Protein AF-A0A2V9YX53-F1 (afdb_monomer_lite)

Secondary structure (DSSP, 8-state):
-HHHHHHHHTT--STT-EEEEETTTEEEEEEE-TTS-EEEEEEE-SSS-EE-S-PPSSEEEEEES--TT---SEEPTTEEEEEEE-

Sequence (86 aa):
RHREIVPRIQRLTGEAAQFRVLNDRGLLATWQLNGGERLHLLANLSDQPLAVTTVPGGVVLQATGIEPEGRFDRMAGWSAAWFLEG

Foldseek 3Di:
DVVPVVVVVVPPPDPDWDWDAAPVFWIWTWDQDPVRKIKIKIWGAAQAKGQDPDDDDADWPDKDQDPPVPDPRIGHHGIMIMGIGD

pLDDT: mean 79.28, std 16.04, range [37.06, 92.81]

Structure (mmCIF, N/CA/C/O backbone):
data_AF-A0A2V9YX53-F1
#
_entry.id   AF-A0A2V9YX53-F1
#
loop_
_atom_site.group_PDB
_atom_site.id
_atom_site.type_symbol
_atom_site.label_atom_id
_atom_site.label_alt_id
_atom_site.label_comp_id
_atom_site.label_asym_id
_atom_site.label_entity_id
_atom_site.label_seq_id
_atom_site.pdbx_PDB_ins_code
_atom_site.Cartn_x
_atom_site.Cartn_y
_atom_site.Cartn_z
_atom_site.occupancy
_atom_site.B_iso_or_equiv
_atom_site.auth_seq_id
_atom_site.auth_comp_id
_atom_site.auth_asym_id
_atom_site.auth_atom_id
_atom_site.pdbx_PDB_model_num
ATOM 1 N N . ARG A 1 1 ? 4.352 -20.809 -6.241 1.00 56.62 1 ARG A N 1
ATOM 2 C CA . ARG A 1 1 ? 4.083 -20.289 -4.874 1.00 56.62 1 ARG A CA 1
ATOM 3 C C . ARG A 1 1 ? 2.692 -19.642 -4.687 1.00 56.62 1 ARG A C 1
ATOM 5 O O . ARG A 1 1 ? 2.313 -19.400 -3.552 1.00 56.62 1 ARG A O 1
ATOM 12 N N . HIS A 1 2 ? 1.868 -19.478 -5.737 1.00 39.03 2 HIS A N 1
ATOM 13 C CA . HIS A 1 2 ? 0.469 -18.996 -5.650 1.00 39.03 2 HIS A CA 1
ATOM 14 C C . HIS A 1 2 ? -0.468 -19.838 -4.752 1.00 39.03 2 HIS A C 1
ATOM 16 O O . HIS A 1 2 ? -1.451 -19.331 -4.223 1.00 39.03 2 HIS A O 1
ATOM 22 N N . ARG A 1 3 ? -0.166 -21.127 -4.554 1.00 37.06 3 ARG A N 1
ATOM 23 C CA . ARG A 1 3 ? -1.049 -22.087 -3.869 1.00 37.06 3 ARG A CA 1
ATOM 24 C C . ARG A 1 3 ? -1.023 -21.996 -2.337 1.00 37.06 3 ARG A C 1
ATOM 26 O O . ARG A 1 3 ? -1.906 -22.541 -1.689 1.00 37.06 3 ARG A O 1
A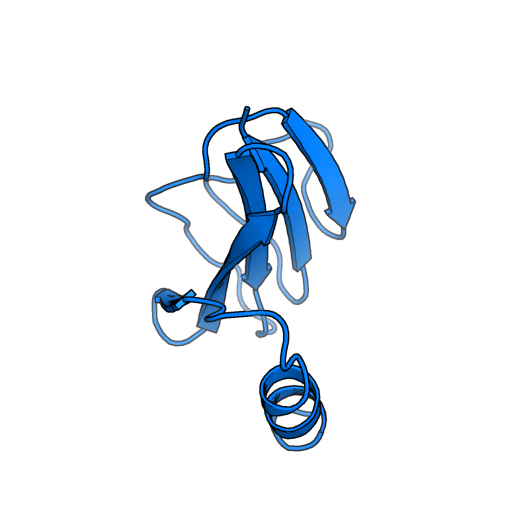TOM 33 N N . GLU A 1 4 ? -0.027 -21.322 -1.762 1.00 43.66 4 GLU A N 1
ATOM 34 C CA . GLU A 1 4 ? 0.216 -21.327 -0.308 1.00 43.66 4 GLU A CA 1
ATOM 35 C C . GLU A 1 4 ? -0.237 -20.049 0.403 1.00 43.66 4 GLU A C 1
ATOM 37 O O . GLU A 1 4 ? -0.579 -20.093 1.585 1.00 43.66 4 GLU A O 1
ATOM 42 N N . ILE A 1 5 ? -0.255 -18.920 -0.309 1.00 49.69 5 ILE A N 1
ATOM 43 C CA . ILE A 1 5 ? -0.501 -17.596 0.279 1.00 49.69 5 ILE A CA 1
ATOM 44 C C . ILE A 1 5 ? -2.000 -17.268 0.272 1.00 49.69 5 ILE A C 1
ATOM 46 O O . ILE A 1 5 ? -2.550 -16.870 1.297 1.00 49.69 5 ILE A O 1
ATOM 50 N N . VAL A 1 6 ? -2.687 -17.524 -0.847 1.00 50.75 6 VAL A N 1
ATOM 51 C CA . VAL A 1 6 ? -4.122 -17.223 -1.028 1.00 50.75 6 VAL A CA 1
ATOM 52 C C . VAL A 1 6 ? -5.016 -17.850 0.059 1.00 50.75 6 VAL A C 1
ATOM 54 O O . VAL A 1 6 ? -5.849 -17.130 0.612 1.00 50.75 6 VAL A O 1
ATOM 57 N N . PRO A 1 7 ? -4.829 -19.123 0.473 1.00 52.16 7 PRO A N 1
ATOM 58 C CA . PRO A 1 7 ? -5.668 -19.717 1.518 1.00 52.16 7 PRO A CA 1
ATOM 59 C C . PRO A 1 7 ? -5.448 -19.103 2.908 1.00 52.16 7 PRO A C 1
ATOM 61 O O . PRO A 1 7 ? -6.324 -19.183 3.766 1.00 52.16 7 PRO A O 1
ATOM 64 N N . ARG A 1 8 ? -4.273 -18.509 3.165 1.00 49.25 8 ARG A N 1
ATOM 65 C CA . ARG A 1 8 ? -3.945 -17.897 4.464 1.00 49.25 8 ARG A CA 1
ATOM 66 C C . ARG A 1 8 ? -4.539 -16.495 4.594 1.00 49.25 8 ARG A C 1
ATOM 68 O O . ARG A 1 8 ? -4.924 -16.117 5.692 1.00 49.25 8 ARG A O 1
ATOM 75 N N . ILE A 1 9 ? -4.696 -15.783 3.476 1.00 52.22 9 ILE A N 1
ATOM 76 C CA . ILE A 1 9 ? -5.384 -14.484 3.419 1.00 52.22 9 ILE A CA 1
ATOM 77 C C . ILE A 1 9 ? -6.890 -14.651 3.664 1.00 52.22 9 ILE A C 1
ATOM 79 O O . ILE A 1 9 ? -7.473 -13.876 4.413 1.00 52.22 9 ILE A O 1
ATOM 83 N N . GLN A 1 10 ? -7.511 -15.710 3.133 1.00 48.75 10 GLN A N 1
ATOM 84 C CA . GLN A 1 10 ? -8.929 -16.019 3.387 1.00 48.75 10 GLN A CA 1
ATOM 85 C C . GLN A 1 10 ? -9.249 -16.308 4.866 1.00 48.75 10 GLN A C 1
ATOM 87 O O . GLN A 1 10 ? -10.410 -16.259 5.259 1.00 48.75 10 GLN A O 1
ATOM 9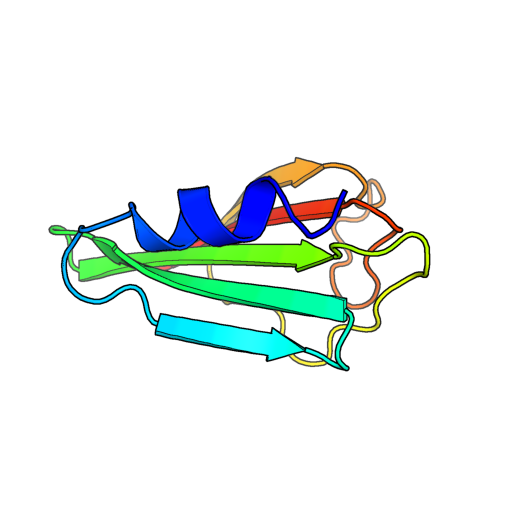2 N N . ARG A 1 11 ? -8.235 -16.608 5.690 1.00 46.12 11 ARG A N 1
ATOM 93 C CA . ARG A 1 11 ? -8.385 -16.855 7.133 1.00 46.12 11 ARG A CA 1
ATOM 94 C C . ARG A 1 11 ? -8.266 -15.600 7.998 1.00 46.12 11 ARG A C 1
ATOM 96 O O . ARG A 1 11 ? -8.399 -15.709 9.213 1.00 46.12 11 ARG A O 1
ATOM 103 N N . LEU A 1 12 ? -8.044 -14.423 7.412 1.00 52.34 12 LEU A N 1
ATOM 104 C CA . LEU A 1 12 ? -8.128 -13.151 8.130 1.00 52.34 12 LEU A CA 1
ATOM 105 C C . LEU A 1 12 ? -9.604 -12.768 8.310 1.00 52.34 12 LEU A C 1
ATOM 107 O O . LEU A 1 12 ? -10.117 -11.862 7.663 1.00 52.34 12 LEU A O 1
ATOM 111 N N . THR A 1 13 ? -10.303 -13.493 9.181 1.00 47.97 13 THR A N 1
ATOM 112 C CA . THR A 1 13 ? -11.652 -13.160 9.652 1.00 47.97 13 THR A CA 1
ATOM 113 C C . THR A 1 13 ? -11.564 -12.092 10.747 1.00 47.97 13 THR A C 1
ATOM 115 O O . THR A 1 13 ? -11.814 -12.364 11.917 1.00 47.97 13 THR A O 1
ATOM 118 N N . GLY A 1 14 ? -11.136 -10.889 10.370 1.00 47.59 14 GLY A N 1
ATOM 119 C CA . GLY A 1 14 ? -11.545 -9.645 11.024 1.00 47.59 14 GLY A CA 1
ATOM 120 C C . GLY A 1 14 ? -12.595 -8.998 10.123 1.00 47.59 14 GLY A C 1
ATOM 121 O O . GLY A 1 14 ? -12.506 -9.164 8.907 1.00 47.59 14 GLY A O 1
ATOM 122 N N . GLU A 1 15 ? -13.619 -8.366 10.695 1.00 54.66 15 GLU A N 1
ATOM 123 C CA . GLU A 1 15 ? -14.811 -7.885 9.983 1.00 54.66 15 GLU A CA 1
ATOM 124 C C . GLU A 1 15 ? -14.489 -7.250 8.611 1.00 54.66 15 GLU A C 1
ATOM 126 O O . GLU A 1 15 ? -13.894 -6.183 8.504 1.00 54.66 15 GLU A O 1
ATOM 131 N N . ALA A 1 16 ? -14.857 -7.986 7.555 1.00 58.81 16 ALA A N 1
ATOM 132 C CA . ALA A 1 16 ? -14.862 -7.612 6.140 1.00 58.81 16 ALA A CA 1
ATOM 133 C C . ALA A 1 16 ? -13.608 -6.890 5.599 1.00 58.81 16 ALA A C 1
ATOM 135 O O . ALA A 1 16 ? -13.673 -5.745 5.150 1.00 58.81 16 ALA A O 1
ATOM 136 N N . ALA A 1 17 ? -12.482 -7.604 5.515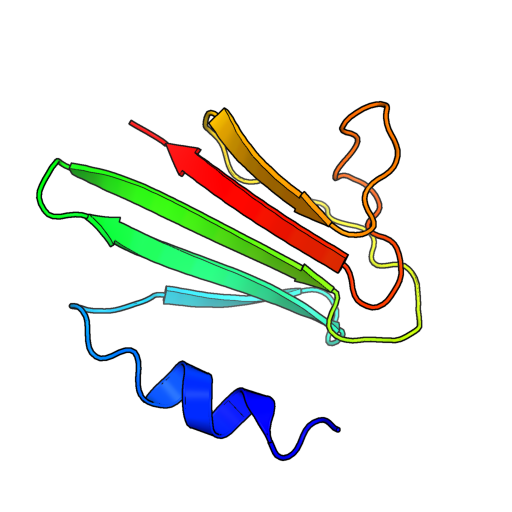 1.00 68.00 17 ALA A N 1
ATOM 137 C CA . ALA A 1 17 ? -11.387 -7.194 4.637 1.00 68.00 17 ALA A CA 1
ATOM 138 C C . ALA A 1 17 ? -11.881 -7.083 3.179 1.00 68.00 17 ALA A C 1
ATOM 140 O O . ALA A 1 17 ? -12.289 -8.081 2.578 1.00 68.00 17 ALA A O 1
ATOM 141 N N . GLN A 1 18 ? -11.837 -5.886 2.593 1.00 84.38 18 GLN A N 1
ATOM 142 C CA . GLN A 1 18 ? -12.084 -5.703 1.162 1.00 84.38 18 GLN A CA 1
ATOM 143 C C . GLN A 1 18 ? -10.777 -5.911 0.413 1.00 84.38 18 GLN A C 1
ATOM 145 O O . GLN A 1 18 ? -9.744 -5.383 0.817 1.00 84.38 18 GLN A O 1
ATOM 150 N N . PHE A 1 19 ? -10.808 -6.647 -0.694 1.00 85.62 19 PHE A N 1
ATOM 151 C CA . PHE A 1 19 ? -9.630 -6.791 -1.537 1.00 85.62 19 PHE A CA 1
ATOM 152 C C . PHE A 1 19 ? -9.957 -6.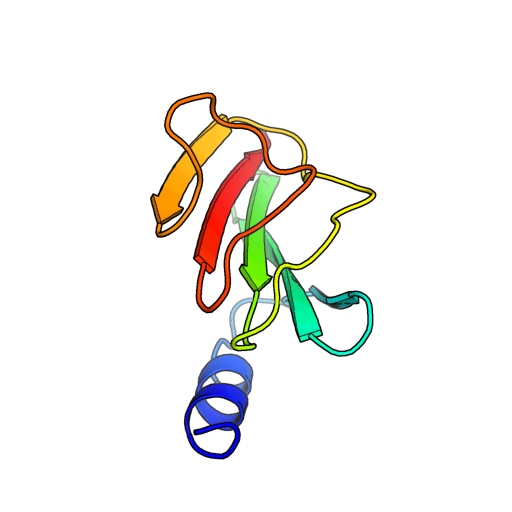602 -3.013 1.00 85.62 19 PHE A C 1
ATOM 154 O O . PHE A 1 19 ? -11.050 -6.919 -3.483 1.00 85.62 19 PHE A O 1
ATOM 161 N N . ARG A 1 20 ? -8.971 -6.100 -3.755 1.00 88.56 20 ARG A N 1
ATOM 162 C CA . ARG A 1 20 ? -9.002 -5.962 -5.208 1.00 88.56 20 ARG A CA 1
ATOM 163 C C . ARG A 1 20 ? -7.666 -6.399 -5.791 1.00 88.56 20 ARG A C 1
ATOM 165 O O . ARG A 1 20 ? -6.607 -6.036 -5.283 1.00 88.56 20 ARG A O 1
ATOM 172 N N . VAL A 1 21 ? -7.728 -7.143 -6.889 1.00 88.62 21 VAL A N 1
ATOM 173 C CA . VAL A 1 21 ? -6.551 -7.496 -7.689 1.00 88.62 21 VAL A CA 1
ATOM 174 C C . VAL A 1 21 ? -6.215 -6.337 -8.630 1.00 88.62 21 VAL A C 1
ATOM 176 O O . VAL A 1 21 ? -7.104 -5.771 -9.264 1.00 88.62 21 VAL A O 1
ATOM 179 N N . LEU A 1 22 ? -4.938 -5.967 -8.712 1.00 86.88 22 LEU A N 1
ATOM 180 C CA . LEU A 1 22 ? -4.427 -4.908 -9.585 1.00 86.88 22 LEU A CA 1
ATOM 181 C C . LEU A 1 22 ? -3.652 -5.539 -10.746 1.00 86.88 22 LEU A C 1
ATOM 183 O O . LEU A 1 22 ? -2.637 -6.195 -10.513 1.00 86.88 22 LEU A O 1
ATOM 187 N N . ASN A 1 23 ? -4.101 -5.331 -11.988 1.00 83.31 23 ASN A N 1
ATOM 188 C CA . ASN A 1 23 ? -3.414 -5.799 -13.204 1.00 83.31 23 ASN A CA 1
ATOM 189 C C . ASN A 1 23 ? -2.979 -7.286 -13.140 1.00 83.31 23 ASN A C 1
ATOM 191 O O . ASN A 1 23 ? -1.861 -7.622 -13.531 1.00 83.31 23 ASN A O 1
ATOM 195 N N . ASP A 1 24 ? -3.827 -8.150 -12.567 1.00 82.00 24 ASP A N 1
ATOM 196 C CA . ASP A 1 24 ? -3.629 -9.602 -12.367 1.00 82.00 24 ASP A CA 1
ATOM 197 C C . ASP A 1 24 ? -2.405 -10.034 -11.535 1.00 82.00 24 ASP A C 1
ATOM 199 O O . ASP A 1 24 ? -2.103 -11.223 -11.438 1.00 82.00 24 ASP A O 1
ATOM 203 N N . ARG A 1 25 ? -1.678 -9.088 -10.929 1.00 86.81 25 ARG A N 1
ATOM 204 C CA . ARG A 1 25 ? -0.391 -9.347 -10.247 1.00 86.81 25 ARG A CA 1
ATOM 205 C C . ARG A 1 25 ? -0.282 -8.683 -8.883 1.00 86.81 25 ARG A C 1
ATOM 207 O O . ARG A 1 25 ? 0.463 -9.148 -8.022 1.00 86.81 25 ARG A O 1
ATOM 214 N N . GLY A 1 26 ? -1.007 -7.587 -8.700 1.00 88.75 26 GLY A N 1
ATOM 215 C CA . GLY A 1 26 ? -1.065 -6.850 -7.456 1.00 88.75 26 GLY A CA 1
ATOM 216 C C . GLY A 1 26 ? -2.269 -7.219 -6.608 1.00 88.75 26 GLY A C 1
ATOM 217 O O . GLY A 1 26 ? -3.306 -7.639 -7.116 1.00 88.75 26 GLY A O 1
ATOM 218 N N . LEU A 1 27 ? -2.143 -6.999 -5.310 1.00 90.12 27 LEU A N 1
ATOM 219 C CA . LEU A 1 27 ? -3.216 -7.094 -4.337 1.00 90.12 27 LEU A CA 1
ATOM 220 C C . LEU A 1 27 ? -3.289 -5.769 -3.587 1.00 90.12 27 LEU A C 1
ATOM 222 O O . LEU A 1 27 ? -2.291 -5.328 -3.024 1.00 90.12 27 LEU A O 1
ATOM 226 N N . LEU A 1 28 ? -4.471 -5.166 -3.562 1.00 91.56 28 LEU A N 1
ATOM 227 C CA . LEU A 1 28 ? -4.822 -4.150 -2.584 1.00 91.56 28 LEU A CA 1
ATOM 228 C C . LEU A 1 28 ? -5.831 -4.767 -1.622 1.00 91.56 28 LEU A C 1
ATOM 230 O O . LEU A 1 28 ? -6.920 -5.139 -2.055 1.00 91.56 28 LEU A O 1
ATOM 234 N N . ALA A 1 29 ? -5.474 -4.882 -0.351 1.00 90.25 29 ALA A N 1
ATOM 235 C CA . ALA A 1 29 ? -6.380 -5.286 0.715 1.00 90.25 29 ALA A CA 1
ATOM 236 C C . ALA A 1 29 ? -6.562 -4.131 1.701 1.00 90.25 29 ALA A C 1
ATOM 238 O O . ALA A 1 29 ? -5.610 -3.411 1.989 1.00 90.25 29 ALA A O 1
ATOM 239 N N . THR A 1 30 ? -7.779 -3.960 2.198 1.00 91.00 30 THR A N 1
ATOM 240 C CA . THR A 1 30 ? -8.155 -2.902 3.132 1.00 91.00 30 THR A CA 1
ATOM 241 C C . THR A 1 30 ? -8.925 -3.515 4.291 1.00 91.00 30 THR A C 1
ATOM 243 O O . THR A 1 30 ? -9.897 -4.241 4.071 1.00 91.00 30 THR A O 1
ATOM 246 N N . TRP A 1 31 ? -8.522 -3.181 5.512 1.00 88.25 31 TRP A N 1
ATOM 247 C CA . TRP A 1 31 ? -9.210 -3.544 6.747 1.00 88.25 31 TRP A CA 1
ATOM 248 C C . TRP A 1 31 ? -9.679 -2.283 7.463 1.00 88.25 31 TRP A C 1
ATOM 250 O O . TRP A 1 31 ? -8.935 -1.306 7.544 1.00 88.25 31 TRP A O 1
ATOM 260 N N . GLN A 1 32 ? -10.896 -2.329 8.000 1.00 86.81 32 GLN A N 1
ATOM 261 C CA . GLN A 1 32 ? -11.358 -1.341 8.968 1.00 86.81 32 GLN A CA 1
ATOM 262 C C . GLN A 1 32 ? -10.856 -1.742 10.353 1.00 86.81 32 GLN A C 1
ATOM 264 O O . GLN A 1 32 ? -11.018 -2.894 10.762 1.00 86.81 32 GLN A O 1
ATOM 269 N N . LEU A 1 33 ? -10.223 -0.811 11.060 1.00 83.69 33 LEU A N 1
ATOM 270 C CA . LEU A 1 33 ? -9.795 -1.005 12.440 1.00 83.69 33 LEU A CA 1
ATOM 271 C C . LEU A 1 33 ? -10.851 -0.432 13.392 1.00 83.69 33 LEU A C 1
ATOM 273 O O . LEU A 1 33 ? -11.551 0.527 13.071 1.00 83.69 33 LEU A O 1
ATOM 277 N N . ASN A 1 34 ? -10.932 -0.981 14.607 1.00 73.06 34 ASN A N 1
ATOM 278 C CA . ASN A 1 34 ? -11.934 -0.594 15.613 1.00 73.06 34 ASN A CA 1
ATOM 279 C C . ASN A 1 34 ? -11.845 0.886 16.064 1.00 73.06 34 ASN A C 1
ATOM 281 O O . ASN A 1 34 ? -12.716 1.347 16.795 1.00 73.06 34 ASN A O 1
ATOM 285 N N . GLY A 1 35 ? -10.810 1.623 15.641 1.00 75.06 35 GLY A N 1
ATOM 286 C CA . GLY A 1 35 ? -10.618 3.056 15.890 1.00 75.06 35 GLY A CA 1
ATOM 287 C C . GLY A 1 35 ? -11.116 3.988 14.777 1.00 75.06 35 GLY A C 1
ATOM 288 O O . GLY A 1 35 ? -10.922 5.192 14.888 1.00 75.06 35 GLY A O 1
ATOM 289 N N . GLY A 1 36 ? -11.730 3.462 13.710 1.00 82.44 36 GLY A N 1
ATOM 290 C CA . GLY A 1 36 ? -12.129 4.240 12.523 1.00 82.44 36 GLY A CA 1
ATOM 291 C C . GLY A 1 36 ? -11.017 4.403 11.481 1.00 82.44 36 GLY A C 1
ATOM 292 O O . GLY A 1 36 ? -11.284 4.816 10.355 1.00 82.44 36 GLY A O 1
ATOM 293 N N . GLU A 1 37 ? -9.794 4.018 11.839 1.00 88.12 37 GLU A N 1
ATOM 294 C CA . GLU A 1 37 ? -8.649 3.957 10.939 1.00 88.12 37 GLU A CA 1
ATOM 295 C C . GLU A 1 37 ? -8.806 2.833 9.904 1.00 88.12 37 GLU A C 1
ATOM 297 O O . GLU A 1 37 ? -9.412 1.784 10.158 1.00 88.12 37 GLU A O 1
ATOM 302 N N . ARG A 1 38 ? -8.183 3.024 8.743 1.00 90.75 38 ARG A N 1
ATOM 303 C CA . ARG A 1 38 ? -8.094 2.043 7.663 1.00 90.75 38 ARG A CA 1
ATOM 304 C C . ARG A 1 38 ? -6.661 1.568 7.501 1.00 90.75 38 ARG A C 1
ATOM 306 O O . ARG A 1 38 ? -5.741 2.356 7.295 1.00 90.75 38 ARG A O 1
ATOM 313 N N . LEU A 1 39 ? -6.479 0.254 7.552 1.00 89.62 39 LEU A N 1
ATOM 314 C CA . LEU A 1 39 ? -5.211 -0.388 7.232 1.00 89.62 39 LEU A CA 1
ATOM 315 C C . LEU A 1 39 ? -5.254 -0.862 5.782 1.00 89.62 39 LEU A C 1
ATOM 317 O O . LEU A 1 39 ? -6.153 -1.617 5.411 1.00 89.62 39 LEU A O 1
ATOM 321 N N . HIS A 1 40 ? -4.265 -0.481 4.980 1.00 92.31 40 HIS A N 1
ATOM 322 C CA . HIS A 1 40 ? -4.124 -0.947 3.605 1.00 92.31 40 HIS A CA 1
ATOM 323 C C . HIS A 1 40 ? -2.853 -1.772 3.428 1.00 92.31 40 HIS A C 1
ATOM 325 O O . HIS A 1 40 ? -1.782 -1.394 3.894 1.00 92.31 40 HIS A O 1
ATOM 331 N N . LEU A 1 41 ? -2.962 -2.868 2.684 1.00 91.31 41 LEU A N 1
ATOM 332 C CA . LEU A 1 41 ? -1.842 -3.626 2.143 1.00 91.31 41 LEU A CA 1
ATOM 333 C C . LEU A 1 41 ? -1.863 -3.496 0.628 1.00 91.31 41 LEU A C 1
ATOM 335 O O . LEU A 1 41 ? -2.798 -3.964 -0.018 1.00 91.31 41 LEU A O 1
ATOM 339 N N . LEU A 1 42 ? -0.802 -2.934 0.070 1.00 92.25 42 LEU A N 1
ATOM 340 C CA . LEU A 1 42 ? -0.523 -2.953 -1.355 1.00 92.25 42 LEU A CA 1
ATOM 341 C C . LEU A 1 42 ? 0.651 -3.904 -1.600 1.00 92.25 42 LEU A C 1
ATOM 343 O O . LEU A 1 42 ? 1.737 -3.687 -1.071 1.00 92.25 42 LEU A O 1
ATOM 347 N N . ALA A 1 43 ? 0.450 -4.960 -2.380 1.00 92.31 43 ALA A N 1
ATOM 348 C CA . ALA A 1 43 ? 1.474 -5.969 -2.631 1.00 92.31 43 ALA A CA 1
ATOM 349 C C . ALA A 1 43 ? 1.576 -6.318 -4.113 1.00 92.31 43 ALA A C 1
ATOM 351 O O . ALA A 1 43 ? 0.559 -6.492 -4.780 1.00 92.31 43 ALA A O 1
ATOM 352 N N . ASN A 1 44 ? 2.797 -6.490 -4.611 1.00 92.81 44 ASN A N 1
ATOM 353 C CA . ASN A 1 44 ? 3.069 -7.151 -5.878 1.00 92.81 44 ASN A CA 1
ATOM 354 C C . ASN A 1 44 ? 3.443 -8.608 -5.602 1.00 92.81 44 ASN A C 1
ATOM 356 O O . ASN A 1 44 ? 4.483 -8.893 -5.009 1.00 92.81 44 ASN A O 1
ATOM 360 N N . LEU A 1 45 ? 2.597 -9.534 -6.045 1.00 89.69 45 LEU A N 1
ATOM 361 C CA . LEU A 1 45 ? 2.743 -10.968 -5.793 1.00 89.69 45 LEU A CA 1
ATOM 362 C C . LEU A 1 45 ? 3.300 -11.713 -7.018 1.00 89.69 45 LEU A C 1
ATOM 364 O O . LEU A 1 45 ? 3.030 -12.900 -7.210 1.00 89.69 45 LEU A O 1
ATOM 368 N N . SER A 1 46 ? 4.054 -11.009 -7.864 1.00 90.81 46 SER A N 1
ATOM 369 C CA . SER A 1 46 ? 4.684 -11.548 -9.069 1.00 90.81 46 SER A CA 1
ATOM 370 C C . SER A 1 46 ? 6.162 -11.167 -9.159 1.00 90.81 46 SER A C 1
ATOM 372 O O . SER A 1 46 ? 6.612 -10.247 -8.483 1.00 90.81 46 SER A O 1
ATOM 374 N N . ASP A 1 47 ? 6.908 -11.843 -10.035 1.00 90.81 47 ASP A N 1
ATOM 375 C CA . ASP A 1 47 ? 8.307 -11.510 -10.349 1.00 90.81 47 ASP A CA 1
ATOM 376 C C . ASP A 1 47 ? 8.452 -10.254 -11.228 1.00 90.81 47 ASP A C 1
ATOM 378 O O . ASP A 1 47 ? 9.547 -9.722 -11.394 1.00 90.81 47 ASP A O 1
ATOM 382 N N . GLN A 1 48 ? 7.356 -9.782 -11.826 1.00 91.38 48 GLN A N 1
ATOM 383 C CA . GLN A 1 48 ? 7.361 -8.641 -12.738 1.00 91.38 48 GLN A CA 1
ATOM 384 C C . GLN A 1 48 ? 7.066 -7.351 -11.976 1.00 91.38 48 GLN A C 1
ATOM 386 O O . GLN A 1 48 ? 6.221 -7.375 -11.083 1.00 91.38 48 GLN A O 1
ATOM 391 N N . PRO A 1 49 ? 7.668 -6.206 -12.342 1.00 90.31 49 PRO A N 1
ATOM 392 C CA . PRO A 1 49 ? 7.278 -4.924 -11.773 1.00 90.31 49 PRO A CA 1
ATOM 393 C C . PRO A 1 49 ? 5.784 -4.647 -11.981 1.00 90.31 49 PRO A C 1
ATOM 395 O O . PRO A 1 49 ? 5.231 -4.923 -13.050 1.00 90.31 49 PRO A O 1
ATOM 398 N N . LEU A 1 50 ? 5.146 -4.073 -10.968 1.00 90.19 50 LEU A N 1
ATOM 399 C CA . LEU A 1 50 ? 3.743 -3.683 -10.994 1.00 90.19 50 LEU A CA 1
ATOM 400 C C . LEU A 1 50 ? 3.649 -2.160 -11.045 1.00 90.19 50 LEU A C 1
ATOM 402 O O . LEU A 1 50 ? 4.132 -1.481 -10.144 1.00 90.19 50 LEU A O 1
ATOM 406 N N . ALA A 1 51 ? 3.003 -1.632 -12.083 1.00 90.50 51 ALA A N 1
ATOM 407 C CA . ALA A 1 51 ? 2.579 -0.238 -12.104 1.00 90.50 51 ALA A CA 1
ATOM 408 C C . ALA A 1 51 ? 1.315 -0.081 -11.249 1.00 90.50 51 ALA A C 1
ATOM 410 O O . ALA A 1 51 ? 0.337 -0.813 -11.440 1.00 90.50 51 ALA A O 1
ATOM 411 N N . VAL A 1 52 ? 1.337 0.870 -10.321 1.00 88.12 52 VAL A N 1
ATOM 412 C CA . VAL A 1 52 ? 0.239 1.156 -9.398 1.00 88.12 52 VAL A CA 1
ATOM 413 C C . VAL A 1 52 ? -0.334 2.519 -9.751 1.00 88.12 52 VAL A C 1
ATOM 415 O O . VAL A 1 52 ? 0.332 3.543 -9.662 1.00 88.12 52 VAL A O 1
ATOM 418 N N . THR A 1 53 ? -1.603 2.535 -10.141 1.00 84.38 53 THR A N 1
ATOM 419 C CA . THR A 1 53 ? -2.305 3.768 -10.527 1.00 84.38 53 THR A CA 1
ATOM 420 C C . THR A 1 53 ? -2.927 4.496 -9.340 1.00 84.38 53 THR A C 1
ATOM 422 O O . THR A 1 53 ? -3.301 5.658 -9.451 1.00 84.38 53 THR A O 1
ATOM 425 N N . 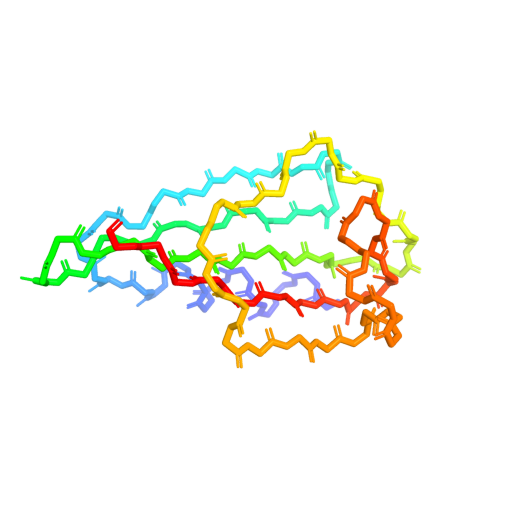THR A 1 54 ? -3.100 3.807 -8.212 1.00 84.12 54 THR A N 1
ATOM 426 C CA . THR A 1 54 ? -3.721 4.363 -7.009 1.00 84.12 54 THR A CA 1
ATOM 427 C C . THR A 1 54 ? -2.992 3.832 -5.790 1.00 84.12 54 THR A C 1
ATOM 429 O O . THR A 1 54 ? -3.121 2.657 -5.446 1.00 84.12 54 THR A O 1
ATOM 432 N N . VAL A 1 55 ? -2.214 4.707 -5.164 1.00 87.50 55 VAL A N 1
ATOM 433 C CA . VAL A 1 55 ? -1.552 4.440 -3.888 1.00 87.50 55 VAL A CA 1
ATOM 434 C C . VAL A 1 55 ? -2.558 4.739 -2.773 1.00 87.50 55 VAL A C 1
ATOM 436 O O . VAL A 1 55 ? -3.236 5.767 -2.859 1.00 87.50 55 VAL A O 1
ATOM 439 N N . PRO A 1 56 ? -2.712 3.864 -1.765 1.00 87.69 56 PRO A N 1
ATOM 440 C CA . PRO A 1 56 ? -3.554 4.164 -0.613 1.00 87.69 56 PRO A CA 1
ATOM 441 C C . PRO A 1 56 ? -3.117 5.454 0.086 1.00 87.69 56 PRO A C 1
ATOM 443 O O . PRO A 1 56 ? -1.929 5.778 0.119 1.00 87.69 56 PRO A O 1
ATOM 446 N N . GLY A 1 57 ? -4.084 6.187 0.636 1.00 86.56 57 GLY A N 1
ATOM 447 C CA . GLY A 1 57 ? -3.793 7.332 1.492 1.00 86.56 57 GLY A CA 1
ATOM 448 C C . GLY A 1 57 ? -3.178 6.905 2.828 1.00 86.56 57 GLY A C 1
ATOM 449 O O . GLY A 1 57 ? -3.137 5.721 3.164 1.00 86.56 57 GLY A O 1
ATOM 450 N N . GLY A 1 58 ? -2.726 7.892 3.601 1.00 88.69 58 GLY A N 1
ATOM 451 C CA . GLY A 1 58 ? -2.208 7.679 4.950 1.00 88.69 58 GLY A CA 1
ATOM 452 C C . GLY A 1 58 ? -0.686 7.557 5.039 1.00 88.69 58 GLY A C 1
ATOM 453 O O . GLY A 1 58 ? 0.053 7.895 4.112 1.00 88.69 58 GLY A O 1
ATOM 454 N N . VAL A 1 59 ? -0.218 7.113 6.204 1.00 89.94 59 VAL A N 1
ATOM 455 C CA . VAL A 1 59 ? 1.206 6.953 6.515 1.00 89.94 59 VAL A CA 1
ATOM 456 C C . VAL A 1 59 ? 1.678 5.547 6.175 1.00 89.94 59 VAL A C 1
ATOM 458 O O . VAL A 1 59 ? 1.007 4.562 6.476 1.00 89.94 59 VAL A O 1
ATOM 461 N N . VAL A 1 60 ? 2.861 5.439 5.571 1.00 90.25 60 VAL A N 1
ATOM 462 C CA . VAL A 1 60 ? 3.501 4.142 5.329 1.00 90.25 60 VAL A CA 1
ATOM 463 C C . VAL A 1 60 ? 4.048 3.624 6.654 1.00 90.25 60 VAL A C 1
ATOM 465 O O . VAL A 1 60 ? 4.955 4.224 7.226 1.00 90.25 60 VAL A O 1
ATOM 468 N N . LEU A 1 61 ? 3.520 2.499 7.129 1.00 86.56 61 LEU A N 1
ATOM 469 C CA . LEU A 1 61 ? 4.024 1.832 8.330 1.00 86.56 61 LEU A CA 1
ATOM 470 C C . LEU A 1 61 ? 5.263 0.990 8.025 1.00 86.56 61 LEU A C 1
ATOM 472 O O . LEU A 1 61 ? 6.212 0.965 8.801 1.00 86.56 61 LEU A O 1
ATOM 476 N N . GLN A 1 62 ? 5.239 0.277 6.896 1.00 85.38 62 GLN A N 1
ATOM 477 C CA . GLN A 1 62 ? 6.307 -0.627 6.484 1.00 8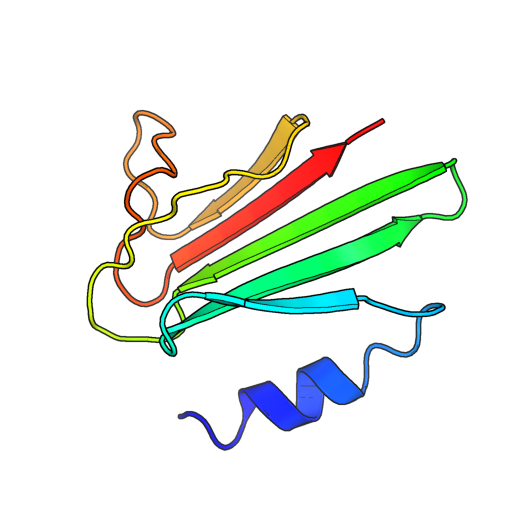5.38 62 GLN A CA 1
ATOM 478 C C . GLN A 1 62 ? 6.273 -0.821 4.970 1.00 85.38 62 GLN A C 1
ATOM 480 O O . GLN A 1 62 ? 5.203 -0.989 4.389 1.00 85.38 62 GLN A O 1
ATOM 485 N N . ALA A 1 63 ? 7.444 -0.894 4.343 1.00 89.12 63 ALA A N 1
ATOM 486 C CA . ALA A 1 63 ? 7.586 -1.268 2.942 1.00 89.12 63 ALA A CA 1
ATOM 487 C C . ALA A 1 63 ? 8.748 -2.254 2.754 1.00 89.12 63 ALA A C 1
ATOM 489 O O . ALA A 1 63 ? 9.750 -2.203 3.468 1.00 89.12 63 ALA A O 1
ATOM 490 N N . THR A 1 64 ? 8.607 -3.168 1.797 1.00 87.88 64 THR A N 1
ATOM 491 C CA . THR A 1 64 ? 9.629 -4.147 1.405 1.00 87.88 64 THR A CA 1
ATOM 492 C C . THR A 1 64 ? 9.712 -4.210 -0.111 1.00 87.88 64 THR A C 1
ATOM 494 O O . THR A 1 64 ? 8.672 -4.319 -0.759 1.00 87.88 64 THR A O 1
ATOM 497 N N . GLY A 1 65 ? 10.921 -4.187 -0.678 1.00 79.44 65 GLY A N 1
ATOM 498 C CA . GLY A 1 65 ? 11.105 -4.211 -2.136 1.00 79.44 65 GLY A CA 1
ATOM 499 C C . GLY A 1 65 ? 10.579 -2.951 -2.837 1.00 79.44 65 GLY A C 1
ATOM 500 O O . GLY A 1 65 ? 10.178 -3.011 -3.995 1.00 79.44 65 GLY A O 1
ATOM 501 N N . ILE A 1 66 ? 10.529 -1.832 -2.114 1.00 75.94 66 ILE A N 1
ATOM 502 C CA . ILE A 1 66 ? 10.205 -0.505 -2.639 1.00 75.94 66 ILE A CA 1
ATOM 503 C C . ILE A 1 66 ? 11.493 0.314 -2.607 1.00 75.94 66 ILE A C 1
ATOM 505 O O . ILE A 1 66 ? 12.256 0.218 -1.643 1.00 75.94 66 ILE A O 1
ATOM 509 N N . GLU A 1 67 ? 11.736 1.087 -3.663 1.00 70.19 67 GLU A N 1
ATOM 510 C CA . GLU A 1 67 ? 12.907 1.957 -3.766 1.00 70.19 67 GLU A CA 1
ATOM 511 C C . GLU A 1 67 ? 12.948 2.987 -2.614 1.00 70.19 67 GLU A C 1
ATOM 513 O O . GLU A 1 67 ? 11.892 3.404 -2.123 1.00 70.19 67 GLU A O 1
ATOM 518 N N . PRO A 1 68 ? 14.146 3.445 -2.194 1.00 58.22 68 PRO A N 1
ATOM 519 C CA . PRO A 1 68 ? 14.324 4.331 -1.036 1.00 58.22 68 PRO A CA 1
ATOM 520 C C . PRO A 1 68 ? 13.536 5.645 -1.121 1.00 58.22 68 PRO A C 1
ATOM 522 O O . PRO A 1 68 ? 13.248 6.269 -0.106 1.00 58.22 68 PRO A O 1
ATOM 525 N N . GLU A 1 69 ? 13.179 6.058 -2.337 1.00 63.84 69 GLU A N 1
ATOM 526 C CA . GLU A 1 69 ? 12.424 7.278 -2.628 1.00 63.84 69 GLU A CA 1
ATOM 527 C C . GLU A 1 69 ? 10.934 7.181 -2.250 1.00 63.84 69 GLU A C 1
ATOM 529 O O . GLU A 1 69 ? 10.198 8.151 -2.427 1.00 63.84 69 GLU A O 1
ATOM 534 N N . GLY A 1 70 ? 10.462 6.028 -1.751 1.00 64.44 70 GLY A N 1
ATOM 535 C CA . GLY A 1 70 ? 9.077 5.851 -1.294 1.00 64.44 70 GLY A CA 1
ATOM 536 C C . GLY A 1 70 ? 8.049 5.958 -2.423 1.00 64.44 70 GLY A C 1
ATOM 537 O O . GLY A 1 70 ? 6.882 6.270 -2.191 1.00 64.44 70 GLY A O 1
ATOM 538 N N . ARG A 1 71 ? 8.485 5.734 -3.664 1.00 75.00 71 ARG A N 1
ATOM 539 C CA . ARG A 1 71 ? 7.638 5.776 -4.851 1.00 75.00 71 ARG A CA 1
ATOM 540 C C . ARG A 1 71 ? 6.887 4.456 -4.998 1.00 75.00 71 ARG A C 1
ATOM 542 O O . ARG A 1 71 ? 7.486 3.412 -5.233 1.00 75.00 71 ARG A O 1
ATOM 549 N N . PHE A 1 72 ? 5.566 4.510 -4.834 1.00 84.38 72 PHE A N 1
ATOM 550 C CA . PHE A 1 72 ? 4.686 3.341 -4.951 1.00 84.38 72 PHE A CA 1
ATOM 551 C C . PHE A 1 72 ? 4.004 3.226 -6.313 1.00 84.38 72 PHE A C 1
ATOM 553 O O . PHE A 1 72 ? 3.338 2.227 -6.548 1.00 84.38 72 PHE A O 1
ATOM 560 N N . ASP A 1 73 ? 4.176 4.202 -7.209 1.00 86.06 73 ASP A N 1
ATOM 561 C CA . ASP A 1 73 ? 3.687 4.168 -8.596 1.00 86.06 73 ASP A CA 1
ATOM 562 C C . ASP A 1 73 ? 4.273 2.990 -9.389 1.00 86.06 73 ASP A C 1
ATOM 564 O O . ASP A 1 73 ? 3.660 2.500 -10.343 1.00 86.06 73 ASP A O 1
ATOM 568 N N . ARG A 1 74 ? 5.429 2.479 -8.952 1.00 88.56 74 ARG A N 1
ATOM 569 C CA . ARG A 1 74 ? 6.024 1.249 -9.459 1.00 88.56 74 ARG A CA 1
ATOM 570 C C . ARG A 1 74 ? 6.607 0.398 -8.337 1.00 88.56 74 ARG A C 1
ATOM 572 O O . ARG A 1 74 ? 7.586 0.754 -7.696 1.00 88.56 74 ARG A O 1
ATOM 579 N N . MET A 1 75 ? 6.044 -0.787 -8.169 1.00 90.19 75 MET A N 1
ATOM 580 C CA . MET A 1 75 ? 6.469 -1.766 -7.178 1.00 90.19 75 MET A CA 1
ATOM 581 C C . MET A 1 75 ? 7.354 -2.837 -7.819 1.00 90.19 75 MET A C 1
ATOM 583 O O . MET A 1 75 ? 6.990 -3.402 -8.857 1.00 90.19 75 MET A O 1
ATOM 587 N N . ALA A 1 76 ? 8.496 -3.158 -7.203 1.00 91.12 76 ALA A N 1
ATOM 588 C CA . ALA A 1 76 ? 9.339 -4.265 -7.659 1.00 91.12 76 ALA A CA 1
ATOM 589 C C . ALA A 1 76 ? 8.608 -5.612 -7.523 1.00 91.12 76 ALA A C 1
ATOM 591 O O . ALA A 1 76 ? 7.568 -5.702 -6.864 1.00 91.12 76 ALA A O 1
ATOM 592 N N . GLY A 1 77 ? 9.128 -6.667 -8.152 1.00 91.31 77 GLY A N 1
ATOM 593 C CA . GLY A 1 77 ? 8.596 -8.015 -7.946 1.00 91.31 77 GLY A CA 1
ATOM 594 C C . GLY A 1 77 ? 8.680 -8.425 -6.471 1.00 91.31 77 GLY A C 1
ATOM 595 O O . GLY A 1 77 ? 9.635 -8.061 -5.788 1.00 91.31 77 GLY A O 1
ATOM 596 N N . TRP A 1 78 ? 7.681 -9.160 -5.981 1.00 91.19 78 TRP A N 1
ATOM 597 C CA . TRP A 1 78 ? 7.602 -9.621 -4.584 1.00 91.19 78 TRP A CA 1
ATOM 598 C C . TRP A 1 78 ? 7.795 -8.517 -3.538 1.00 91.19 78 TRP A C 1
ATOM 600 O O . TRP A 1 78 ? 8.531 -8.675 -2.565 1.00 91.19 78 TRP A O 1
ATOM 610 N N . SER A 1 79 ? 7.119 -7.392 -3.740 1.00 92.00 79 SER A N 1
ATOM 611 C CA . SER A 1 79 ? 7.150 -6.249 -2.830 1.00 92.00 79 SER A CA 1
ATOM 612 C C . SER A 1 79 ? 5.807 -6.058 -2.132 1.00 92.00 79 SER A C 1
ATOM 614 O O . SER A 1 79 ? 4.765 -6.540 -2.584 1.00 92.00 79 SER A O 1
ATOM 616 N N . ALA A 1 80 ? 5.831 -5.357 -1.005 1.00 91.88 80 ALA A N 1
ATOM 617 C CA . ALA A 1 80 ? 4.650 -5.076 -0.204 1.00 91.88 80 ALA A CA 1
ATOM 618 C C . ALA A 1 80 ? 4.823 -3.764 0.557 1.00 91.88 80 ALA A C 1
ATOM 620 O O . ALA A 1 80 ? 5.933 -3.408 0.951 1.00 91.88 80 ALA A O 1
ATOM 621 N N . ALA A 1 81 ? 3.719 -3.064 0.770 1.00 91.75 81 ALA A N 1
ATOM 622 C CA . ALA A 1 81 ? 3.655 -1.822 1.511 1.00 91.75 81 ALA A CA 1
ATOM 623 C C . ALA A 1 81 ? 2.376 -1.782 2.350 1.00 91.75 81 ALA A C 1
ATOM 625 O O . ALA A 1 81 ? 1.292 -2.114 1.865 1.00 91.75 81 ALA A O 1
ATOM 626 N N . TRP A 1 82 ? 2.530 -1.384 3.606 1.00 90.38 82 TRP A N 1
ATOM 627 C CA . TRP A 1 82 ? 1.457 -1.228 4.576 1.00 90.38 82 TRP A CA 1
ATOM 628 C C . TRP A 1 82 ? 1.226 0.253 4.841 1.00 90.38 82 TRP A C 1
ATOM 630 O O . TRP A 1 82 ? 2.175 0.976 5.148 1.00 90.38 82 TRP A O 1
ATOM 640 N N . PHE A 1 83 ? -0.029 0.679 4.758 1.00 92.00 83 PHE A N 1
ATOM 641 C CA . PHE A 1 83 ? -0.455 2.056 4.979 1.00 92.00 83 PHE A CA 1
ATOM 642 C C . PHE A 1 83 ? -1.498 2.102 6.087 1.00 92.00 83 PHE A C 1
ATOM 644 O O . PHE A 1 83 ? -2.339 1.207 6.168 1.00 92.00 83 PHE A O 1
ATOM 651 N N . LEU A 1 84 ? -1.461 3.155 6.895 1.00 90.06 84 LEU A N 1
ATOM 652 C CA . LEU A 1 84 ? -2.473 3.461 7.897 1.00 90.06 84 LEU A CA 1
ATOM 653 C C . LEU A 1 84 ? -3.075 4.835 7.601 1.00 90.06 84 LEU A C 1
ATOM 655 O O . LEU A 1 84 ? -2.367 5.842 7.594 1.00 90.06 84 LEU A O 1
ATOM 659 N N . GLU A 1 85 ? -4.373 4.862 7.332 1.00 92.31 85 GLU A N 1
ATOM 660 C CA . GLU A 1 85 ? -5.174 6.062 7.094 1.00 92.31 85 GLU A CA 1
ATOM 661 C C . GLU A 1 85 ? -6.064 6.309 8.321 1.00 92.31 85 GLU A C 1
ATOM 663 O O . GLU A 1 85 ? -6.723 5.381 8.788 1.00 92.31 85 GLU A O 1
ATOM 668 N N . GLY A 1 86 ? -6.073 7.538 8.843 1.00 86.81 86 GLY A N 1
ATOM 669 C CA . GLY A 1 86 ? -6.899 7.962 9.983 1.00 86.81 86 GLY A CA 1
ATOM 670 C C . GLY A 1 86 ? -7.965 8.972 9.597 1.00 86.81 86 GLY A C 1
ATOM 671 O O . GLY A 1 86 ? -7.821 9.594 8.519 1.00 86.81 86 GLY A O 1
#

Radius of gyration: 12.72 Å; chains: 1; bounding box: 29×30×29 Å